Protein AF-A0A6A1WCM8-F1 (afdb_monomer)

Foldseek 3Di:
DDDDDDDDPPPPVVVVVVVCVVVVVVVVVPVVDDPVVLCVDPPRPVVVVVVVVVVVVVVVCVVVVVVVVCVVCVVVVVLCVDVVSVVVSVCVVVVVVVVVVVVVCVVVVVDPDDDPPPD

Structure (mmCIF, N/CA/C/O backbone):
data_AF-A0A6A1WCM8-F1
#
_entry.id   AF-A0A6A1WCM8-F1
#
loop_
_atom_site.group_PDB
_atom_site.id
_atom_site.type_symbol
_atom_site.label_atom_id
_atom_site.label_alt_id
_atom_site.label_comp_id
_atom_site.label_asym_id
_atom_site.label_entity_id
_atom_site.label_seq_id
_atom_site.pdbx_PDB_ins_code
_atom_site.Cartn_x
_atom_site.Cartn_y
_atom_site.Cartn_z
_atom_site.occupancy
_atom_site.B_iso_or_equiv
_atom_site.auth_seq_id
_atom_site.auth_comp_id
_atom_site.auth_asym_id
_atom_site.auth_atom_id
_atom_site.pdbx_PDB_model_num
ATOM 1 N N . MET A 1 1 ? 22.395 -60.224 6.223 1.00 38.72 1 MET A N 1
ATOM 2 C CA . MET A 1 1 ? 21.671 -59.636 5.082 1.00 38.72 1 MET A CA 1
ATOM 3 C C . MET A 1 1 ? 20.200 -59.737 5.442 1.00 38.72 1 MET A C 1
ATOM 5 O O . MET A 1 1 ? 19.613 -60.787 5.241 1.00 38.72 1 MET A O 1
ATOM 9 N N . GLU A 1 2 ? 19.747 -58.929 6.398 1.00 41.38 2 GLU A N 1
ATOM 10 C CA . GLU A 1 2 ? 19.285 -57.537 6.214 1.00 41.38 2 GLU A CA 1
ATOM 11 C C . GLU A 1 2 ? 18.019 -57.474 5.351 1.00 41.38 2 GLU A C 1
ATOM 13 O O . GLU A 1 2 ? 18.075 -57.751 4.159 1.00 41.38 2 GLU A O 1
ATOM 18 N N . ASP A 1 3 ? 16.919 -57.184 6.059 1.00 46.12 3 ASP A N 1
ATOM 19 C CA . ASP A 1 3 ? 15.704 -56.440 5.713 1.00 46.12 3 ASP A CA 1
ATOM 20 C C . ASP A 1 3 ? 15.125 -56.533 4.301 1.00 46.12 3 ASP A C 1
ATOM 22 O O . ASP A 1 3 ? 15.802 -56.279 3.325 1.00 46.12 3 ASP A O 1
ATOM 26 N N . PHE A 1 4 ? 13.808 -56.743 4.209 1.00 41.22 4 PHE A N 1
ATOM 27 C CA . PHE A 1 4 ? 12.908 -55.698 3.706 1.00 41.22 4 PHE A CA 1
ATOM 28 C C . PHE A 1 4 ? 11.471 -55.988 4.160 1.00 41.22 4 PHE A C 1
ATOM 30 O O . PHE A 1 4 ? 10.872 -57.023 3.872 1.00 41.22 4 PHE A O 1
ATOM 37 N N . LEU A 1 5 ? 10.948 -55.036 4.927 1.00 44.56 5 LEU A N 1
ATOM 38 C CA . LEU A 1 5 ? 9.621 -54.988 5.520 1.00 44.56 5 LEU A CA 1
ATOM 39 C C . LEU A 1 5 ? 8.522 -55.152 4.459 1.00 44.56 5 LEU A C 1
ATOM 41 O O . LEU A 1 5 ? 8.383 -54.323 3.559 1.00 44.56 5 LEU A O 1
ATOM 45 N N . GLN A 1 6 ? 7.688 -56.184 4.609 1.00 42.91 6 GLN A N 1
ATOM 46 C CA . GLN A 1 6 ? 6.422 -56.289 3.886 1.00 42.91 6 GLN A CA 1
ATOM 47 C C . GLN A 1 6 ? 5.469 -55.187 4.366 1.00 42.91 6 GLN A C 1
ATOM 49 O O . GLN A 1 6 ? 4.833 -55.286 5.417 1.00 42.91 6 GLN A O 1
ATOM 54 N N . VAL A 1 7 ? 5.375 -54.119 3.578 1.00 50.00 7 VAL A N 1
ATOM 55 C CA . VAL A 1 7 ? 4.365 -53.071 3.722 1.00 50.00 7 VAL A CA 1
ATOM 56 C C . VAL A 1 7 ? 3.011 -53.653 3.307 1.00 50.00 7 VAL A C 1
ATOM 58 O O . VAL A 1 7 ? 2.745 -53.860 2.125 1.00 50.00 7 VAL A O 1
ATOM 61 N N . TYR A 1 8 ? 2.148 -53.929 4.286 1.00 51.88 8 TYR A N 1
ATOM 62 C CA . TYR A 1 8 ? 0.737 -54.243 4.043 1.00 51.88 8 TYR A CA 1
ATOM 63 C C . TYR A 1 8 ? 0.026 -53.039 3.391 1.00 51.88 8 TYR A C 1
ATOM 65 O O . TYR A 1 8 ? 0.306 -51.894 3.765 1.00 51.88 8 TYR A O 1
ATOM 73 N N . PRO A 1 9 ? -0.914 -53.253 2.448 1.00 48.44 9 PRO A N 1
ATOM 74 C CA . PRO A 1 9 ? -1.580 -52.172 1.731 1.00 48.44 9 PRO A CA 1
ATOM 75 C C . PRO A 1 9 ? -2.567 -51.472 2.672 1.00 48.44 9 PRO A C 1
ATOM 77 O O . PRO A 1 9 ? -3.712 -51.881 2.859 1.00 48.44 9 PRO A O 1
ATOM 80 N N . ASN A 1 10 ? -2.094 -50.406 3.309 1.00 57.41 10 ASN A N 1
ATOM 81 C CA . ASN A 1 10 ? -2.827 -49.665 4.322 1.00 57.41 10 ASN A CA 1
ATOM 82 C C . ASN A 1 10 ? -3.800 -48.634 3.710 1.00 57.41 10 ASN A C 1
ATOM 84 O O . ASN A 1 10 ? -3.610 -47.424 3.839 1.00 57.41 10 ASN A O 1
ATOM 88 N N . GLY A 1 11 ? -4.829 -49.118 3.006 1.00 55.31 11 GLY A N 1
ATOM 89 C CA . GLY A 1 11 ? -5.904 -48.282 2.453 1.00 55.31 11 GLY A CA 1
ATOM 90 C C . GLY A 1 11 ? -7.042 -48.021 3.445 1.00 55.31 11 GLY A C 1
ATOM 91 O O . GLY A 1 11 ? -7.564 -46.913 3.507 1.00 55.31 11 GLY A O 1
ATOM 92 N N . TYR A 1 12 ? -7.388 -49.014 4.272 1.00 57.94 12 TYR A N 1
ATOM 93 C CA . TYR A 1 12 ? -8.504 -48.920 5.221 1.00 57.94 12 TYR A CA 1
ATOM 94 C C . TYR A 1 12 ? -8.138 -48.227 6.544 1.00 57.94 12 TYR A C 1
ATOM 96 O O . TYR A 1 12 ? -8.991 -47.539 7.105 1.00 57.94 12 TYR A O 1
ATOM 104 N N . SER A 1 13 ? -6.897 -48.335 7.054 1.00 64.56 13 SER A N 1
ATOM 105 C CA . SER A 1 13 ? -6.601 -47.771 8.383 1.00 64.56 13 SER A CA 1
ATOM 106 C C . SER A 1 13 ? -6.585 -46.249 8.393 1.00 64.56 13 SER A C 1
ATOM 108 O O . SER A 1 13 ? -6.981 -45.668 9.392 1.00 64.56 13 SER A O 1
ATOM 110 N N . ARG A 1 14 ? -6.260 -45.575 7.282 1.00 63.69 14 ARG A N 1
ATOM 111 C CA . ARG A 1 14 ? -6.330 -44.105 7.224 1.00 63.69 14 ARG A CA 1
ATOM 112 C C . ARG A 1 14 ? -7.756 -43.592 7.395 1.00 63.69 14 ARG A C 1
ATOM 114 O O . ARG A 1 14 ? -7.947 -42.659 8.160 1.00 63.69 14 ARG A O 1
ATOM 121 N N . PHE A 1 15 ? -8.741 -44.221 6.751 1.00 68.62 15 PHE A N 1
ATOM 122 C CA . PHE A 1 15 ? -10.151 -43.838 6.888 1.00 68.62 15 PHE A CA 1
ATOM 123 C C . PHE A 1 15 ? -10.726 -44.205 8.255 1.00 68.62 15 PHE A C 1
ATOM 125 O O . PHE A 1 15 ? -11.509 -43.439 8.803 1.00 68.62 15 PHE A O 1
ATOM 132 N N . VAL A 1 16 ? -10.305 -45.331 8.836 1.00 75.50 16 VAL A N 1
ATOM 133 C CA . VAL A 1 16 ? -10.713 -45.726 10.193 1.00 75.50 16 VAL A CA 1
ATOM 134 C C . VAL A 1 16 ? -10.086 -44.809 11.245 1.00 75.50 16 VAL A C 1
ATOM 136 O O . VAL A 1 16 ? -10.770 -44.402 12.177 1.00 75.50 16 VAL A O 1
ATOM 139 N N . ILE A 1 17 ? -8.819 -44.422 11.076 1.00 75.69 17 ILE A N 1
ATOM 140 C CA . ILE A 1 17 ? -8.135 -43.462 11.950 1.00 75.69 17 ILE A CA 1
ATOM 141 C C . ILE A 1 17 ? -8.762 -42.075 11.793 1.00 75.69 17 ILE A C 1
ATOM 143 O O . ILE A 1 17 ? -9.072 -41.453 12.801 1.00 75.69 17 ILE A O 1
ATOM 147 N N . LEU A 1 18 ? -9.020 -41.608 10.566 1.00 75.81 18 LEU A N 1
ATOM 148 C CA . LEU A 1 18 ? -9.736 -40.348 10.336 1.00 75.81 18 LEU A CA 1
ATOM 149 C C . LEU A 1 18 ? -11.128 -40.382 10.964 1.00 75.81 18 LEU A C 1
ATOM 151 O O . LEU A 1 18 ? -11.484 -39.456 11.677 1.00 75.81 18 LEU A O 1
ATOM 155 N N . GLY A 1 19 ? -11.879 -41.466 10.769 1.00 79.25 19 GLY A N 1
ATOM 156 C CA . GLY A 1 19 ? -13.197 -41.646 11.369 1.00 79.25 19 GLY A CA 1
ATOM 157 C C . GLY A 1 19 ? -13.147 -41.634 12.896 1.00 79.25 19 GLY A C 1
ATOM 158 O O . GLY A 1 19 ? -13.929 -40.926 13.520 1.00 79.25 19 GLY A O 1
ATOM 159 N N . ALA A 1 20 ? -12.197 -42.345 13.505 1.00 80.25 20 ALA A N 1
ATOM 160 C CA . ALA A 1 20 ? -12.024 -42.390 14.955 1.00 80.25 20 ALA A CA 1
ATOM 161 C C . ALA A 1 20 ? -11.564 -41.044 15.537 1.00 80.25 20 ALA A C 1
ATOM 163 O O . ALA A 1 20 ? -12.054 -40.636 16.587 1.00 80.25 20 ALA A O 1
ATOM 164 N N . VAL A 1 21 ? -10.670 -40.329 14.848 1.00 80.06 21 VAL A N 1
ATOM 165 C CA . VAL A 1 21 ? -10.214 -38.989 15.247 1.00 80.06 21 VAL A CA 1
ATOM 166 C C . VAL A 1 21 ? -11.351 -37.980 15.114 1.00 80.06 21 VAL A C 1
ATOM 168 O O . VAL A 1 21 ? -11.583 -37.212 16.040 1.00 80.06 21 VAL A O 1
ATOM 171 N N . SER A 1 22 ? -12.106 -38.006 14.015 1.00 77.25 22 SER A N 1
ATOM 172 C CA . SER A 1 22 ? -13.259 -37.126 13.812 1.00 77.25 22 SER A CA 1
ATOM 173 C C . SER A 1 22 ? -14.385 -37.415 14.801 1.00 77.25 22 SER A C 1
ATOM 175 O O . SER A 1 22 ? -14.972 -36.481 15.336 1.00 77.25 22 SER A O 1
ATOM 177 N N . PHE A 1 23 ? -14.664 -38.686 15.093 1.00 81.12 23 PHE A N 1
ATOM 178 C CA . PHE A 1 23 ? -15.690 -39.080 16.057 1.00 81.12 23 PHE A CA 1
ATOM 179 C C . PHE A 1 23 ? -15.261 -38.777 17.499 1.00 81.12 23 PHE A C 1
ATOM 181 O O . PHE A 1 23 ? -16.060 -38.275 18.281 1.00 81.12 23 PHE A O 1
ATOM 188 N N . GLY A 1 24 ? -13.986 -38.991 17.838 1.00 80.19 24 GLY A N 1
ATOM 189 C CA . GLY A 1 24 ? -13.409 -38.602 19.125 1.00 80.19 24 GLY A CA 1
ATOM 190 C C . GLY A 1 24 ? -13.383 -37.087 19.325 1.00 80.19 24 GLY A C 1
ATOM 191 O O . GLY A 1 24 ? -13.723 -36.617 20.404 1.00 80.19 24 GLY A O 1
ATOM 192 N N . LEU A 1 25 ? -13.066 -36.316 18.280 1.00 76.25 25 LEU A N 1
ATOM 193 C CA . LEU A 1 25 ? -13.144 -34.855 18.297 1.00 76.25 25 LEU A CA 1
ATOM 194 C C . LEU A 1 25 ? -14.596 -34.383 18.437 1.00 76.25 25 LEU A C 1
ATOM 196 O O . LEU A 1 25 ? -14.868 -33.498 19.238 1.00 76.25 25 LEU A O 1
ATOM 200 N N . ALA A 1 26 ? -15.537 -34.996 17.715 1.00 72.44 26 ALA A N 1
ATOM 201 C CA . ALA A 1 26 ? -16.957 -34.676 17.823 1.00 72.44 26 ALA A CA 1
ATOM 202 C C . ALA A 1 26 ? -17.500 -34.968 19.230 1.00 72.44 26 ALA A C 1
ATOM 204 O O . ALA A 1 26 ? -18.154 -34.114 19.818 1.00 72.44 26 ALA A O 1
ATOM 205 N N . LEU A 1 27 ? -17.174 -36.126 19.811 1.00 74.31 27 LEU A N 1
ATOM 206 C CA . LEU A 1 27 ? -17.558 -36.470 21.182 1.00 74.31 27 LEU A CA 1
ATOM 207 C C . LEU A 1 27 ? -16.863 -35.590 22.227 1.00 74.31 27 LEU A C 1
ATOM 209 O O . LEU A 1 27 ? -17.486 -35.225 23.217 1.00 74.31 27 LEU A O 1
ATOM 213 N N . PHE A 1 28 ? -15.604 -35.210 22.004 1.00 73.06 28 PHE A N 1
ATOM 214 C CA . PHE A 1 28 ? -14.885 -34.267 22.860 1.00 73.06 28 PHE A CA 1
ATOM 215 C C . PHE A 1 28 ? -15.521 -32.872 22.824 1.00 73.06 28 PHE A C 1
ATOM 217 O O . PHE A 1 28 ? -15.654 -32.236 23.863 1.00 73.06 28 PHE A O 1
ATOM 224 N N . LEU A 1 29 ? -15.963 -32.415 21.649 1.00 62.91 29 LEU A N 1
ATOM 225 C CA . LEU A 1 29 ? -16.667 -31.143 21.488 1.00 62.91 29 LEU A CA 1
ATOM 226 C C . LEU A 1 29 ? -18.080 -31.173 22.091 1.00 62.91 29 LEU A C 1
ATOM 228 O O . LEU A 1 29 ? -18.495 -30.179 22.677 1.00 62.91 29 LEU A O 1
ATOM 232 N N . ILE A 1 30 ? -18.793 -32.301 21.996 1.00 66.44 30 ILE A N 1
ATOM 233 C CA . ILE A 1 30 ? -20.124 -32.494 22.602 1.00 66.44 30 ILE A CA 1
ATOM 234 C C . ILE A 1 30 ? -20.027 -32.648 24.132 1.00 66.44 30 ILE A C 1
ATOM 236 O O . ILE A 1 30 ? -20.895 -32.169 24.849 1.00 66.44 30 ILE A O 1
ATOM 240 N N . GLY A 1 31 ? -18.961 -33.269 24.650 1.00 60.84 31 GLY A N 1
ATOM 241 C CA . GLY A 1 31 ? -18.725 -33.470 26.087 1.00 60.84 31 GLY A CA 1
ATOM 242 C C . GLY A 1 31 ? -18.236 -32.232 26.854 1.00 60.84 31 GLY A C 1
ATOM 243 O O . GLY A 1 31 ? -18.063 -32.304 28.069 1.00 60.84 31 GLY A O 1
ATOM 244 N N . LEU A 1 32 ? -18.022 -31.095 26.183 1.00 60.53 32 LEU A N 1
ATOM 245 C CA . LEU A 1 32 ? -17.717 -29.794 26.803 1.00 60.53 32 LEU A CA 1
ATOM 246 C C . LEU A 1 32 ? -18.989 -29.077 27.307 1.00 60.53 32 LEU A C 1
ATOM 248 O O . LEU A 1 32 ? -19.148 -27.874 27.100 1.00 60.53 32 LEU A O 1
ATOM 252 N N . ASP A 1 33 ? -19.874 -29.834 27.954 1.00 53.53 33 ASP A N 1
ATOM 253 C CA . ASP A 1 33 ? -21.295 -29.547 28.159 1.00 53.53 33 ASP A CA 1
ATOM 254 C C . ASP A 1 33 ? -21.674 -28.110 28.600 1.00 53.53 33 ASP A C 1
ATOM 256 O O . ASP A 1 33 ? -21.035 -27.468 29.443 1.00 53.53 33 ASP A O 1
ATOM 260 N N . ASP A 1 34 ? -22.771 -27.668 27.982 1.00 53.66 34 ASP A N 1
ATOM 261 C CA . ASP A 1 34 ? -23.799 -26.668 28.303 1.00 53.66 34 ASP A CA 1
ATOM 262 C C . ASP A 1 34 ? -23.466 -25.245 28.792 1.00 53.66 34 ASP A C 1
ATOM 264 O O . ASP A 1 34 ? -24.183 -24.309 28.429 1.00 53.66 34 ASP A O 1
ATOM 268 N N . GLN A 1 35 ? -22.386 -24.981 29.532 1.00 48.47 35 GLN A N 1
ATOM 269 C CA . GLN A 1 35 ? -22.133 -23.612 30.033 1.00 48.47 35 GLN A CA 1
ATOM 270 C C . GLN A 1 35 ? -21.395 -22.705 29.039 1.00 48.47 35 GLN A C 1
ATOM 272 O O . GLN A 1 35 ? -21.540 -21.483 29.084 1.00 48.47 35 GLN A O 1
ATOM 277 N N . LYS A 1 36 ? -20.622 -23.282 28.113 1.00 48.22 36 LYS A N 1
ATOM 278 C CA . LYS A 1 36 ? -19.917 -22.527 27.058 1.00 48.22 36 LYS A CA 1
ATOM 279 C C . LYS A 1 36 ? -20.729 -22.398 25.768 1.00 48.22 36 LYS A C 1
ATOM 281 O O . LYS A 1 36 ? -20.498 -21.468 25.002 1.00 48.22 36 LYS A O 1
ATOM 286 N N . ALA A 1 37 ? -21.703 -23.282 25.550 1.00 47.69 37 ALA A N 1
ATOM 287 C CA . ALA A 1 37 ? -22.594 -23.227 24.393 1.00 47.69 37 ALA A CA 1
ATOM 288 C C . ALA A 1 37 ? -23.625 -22.085 24.503 1.00 47.69 37 ALA A C 1
ATOM 290 O O . ALA A 1 37 ? -23.932 -21.446 23.501 1.00 47.69 37 ALA A O 1
ATOM 291 N N . LEU A 1 38 ? -24.062 -21.730 25.720 1.00 51.62 38 LEU A N 1
ATOM 292 C CA . LEU A 1 38 ? -24.880 -20.532 25.992 1.00 51.62 38 LEU A CA 1
ATOM 293 C C . LEU A 1 38 ? -24.129 -19.202 25.781 1.00 51.62 38 LEU A C 1
ATOM 295 O O . LEU A 1 38 ? -24.749 -18.155 25.625 1.00 51.62 38 LEU A O 1
ATOM 299 N N . ALA A 1 39 ? -22.796 -19.246 25.736 1.00 52.84 39 ALA A N 1
ATOM 300 C CA . ALA A 1 39 ? -21.928 -18.105 25.449 1.00 52.84 39 ALA A CA 1
ATOM 301 C C . ALA A 1 39 ? -21.699 -17.884 23.937 1.00 52.84 39 ALA A C 1
ATOM 303 O O . ALA A 1 39 ? -21.235 -16.823 23.537 1.00 52.84 39 ALA A O 1
ATOM 304 N N . LEU A 1 40 ? -22.023 -18.867 23.092 1.00 56.59 40 LEU A N 1
ATOM 305 C CA . LEU A 1 40 ? -21.831 -18.827 21.634 1.00 56.59 40 LEU A CA 1
ATOM 306 C C . LEU A 1 40 ? -23.129 -19.116 20.856 1.00 56.59 40 LEU A C 1
ATOM 308 O O . LEU A 1 40 ? -23.088 -19.347 19.649 1.00 56.59 40 LEU A O 1
ATOM 312 N N . GLY A 1 41 ? -24.279 -19.130 21.536 1.00 60.06 41 GLY A N 1
ATOM 313 C CA . GLY A 1 41 ? -25.587 -19.222 20.895 1.00 60.06 41 GLY A CA 1
ATOM 314 C C . GLY A 1 41 ? -25.932 -17.931 20.137 1.00 60.06 41 GLY A C 1
ATOM 315 O O . GLY A 1 41 ? -25.441 -16.866 20.513 1.00 60.06 41 GLY A O 1
ATOM 316 N N . PRO A 1 42 ? -26.792 -17.992 19.104 1.00 60.09 42 PRO A N 1
ATOM 317 C CA . PRO A 1 42 ? -27.177 -16.822 18.304 1.00 60.09 42 PRO A CA 1
ATOM 318 C C . PRO A 1 42 ? -27.775 -15.668 19.132 1.00 60.09 42 PRO A C 1
ATOM 320 O O . PRO A 1 42 ? -27.680 -14.524 18.713 1.00 60.09 42 PRO A O 1
ATOM 323 N N . GLU A 1 43 ? -28.308 -15.967 20.321 1.00 56.62 43 GLU A N 1
ATOM 324 C CA . GLU A 1 43 ? -28.926 -15.019 21.265 1.00 56.62 43 GLU A CA 1
ATOM 325 C C . GLU A 1 43 ? -28.127 -14.892 22.587 1.00 56.62 43 GLU A C 1
ATOM 327 O O . GLU A 1 43 ? -28.638 -14.406 23.596 1.00 56.62 43 GLU A O 1
ATOM 332 N N . GLY A 1 44 ? -26.895 -15.415 22.645 1.00 64.69 44 GLY A N 1
ATOM 333 C CA . GLY A 1 44 ?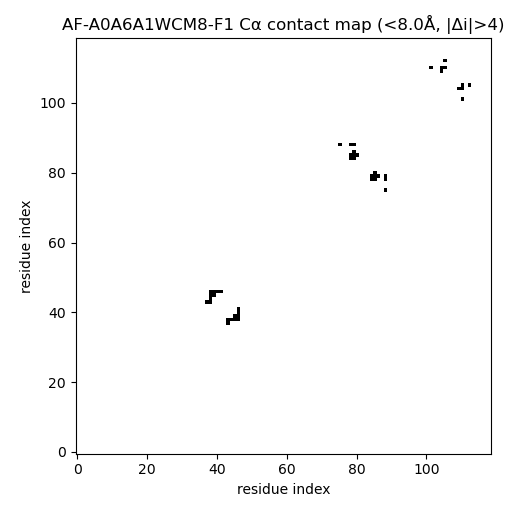 -26.074 -15.381 23.857 1.00 64.69 44 GLY A CA 1
ATOM 334 C C . GLY A 1 44 ? -25.522 -13.971 24.127 1.00 64.69 44 GLY A C 1
ATOM 335 O O . GLY A 1 44 ? -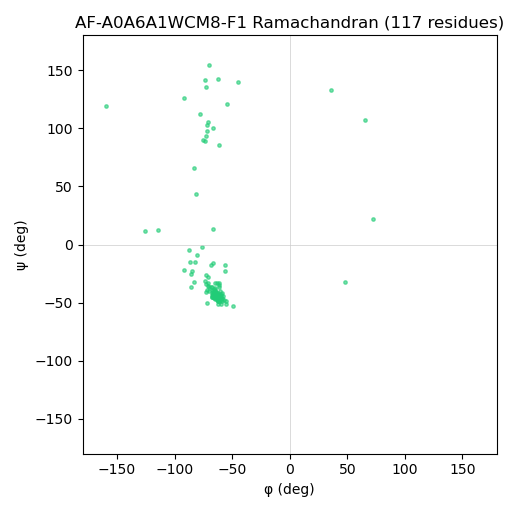25.080 -13.319 23.182 1.00 64.69 44 GLY A O 1
ATOM 336 N N . PRO A 1 45 ? -25.452 -13.503 25.389 1.00 63.00 45 PRO A N 1
ATOM 337 C CA . PRO A 1 45 ? -25.040 -12.134 25.743 1.00 63.00 45 PRO A CA 1
ATOM 338 C C . PRO A 1 45 ? -23.648 -11.723 25.220 1.00 63.00 45 PRO A C 1
ATOM 340 O O . PRO A 1 45 ? -23.356 -10.539 25.104 1.00 63.00 45 PRO A O 1
ATOM 343 N N . LEU A 1 46 ? -22.799 -12.682 24.834 1.00 66.44 46 LEU A N 1
ATOM 344 C CA . LEU A 1 46 ? -21.484 -12.417 24.243 1.00 66.44 46 LEU A CA 1
ATOM 345 C C . LEU A 1 46 ? -21.512 -12.122 22.732 1.00 66.44 46 LEU A C 1
ATOM 347 O O . LEU A 1 46 ? -20.506 -11.647 22.211 1.00 66.44 46 LEU A O 1
ATOM 351 N N . MET A 1 47 ? -22.604 -12.402 22.006 1.00 73.75 47 MET A N 1
ATOM 352 C CA . MET A 1 47 ? -22.697 -12.102 20.566 1.00 73.75 47 MET A CA 1
ATOM 353 C C . MET A 1 47 ? -22.857 -10.603 20.307 1.00 73.75 47 MET A C 1
ATOM 355 O O . MET A 1 47 ? -22.204 -10.059 19.415 1.00 73.75 47 MET A O 1
ATOM 359 N N . GL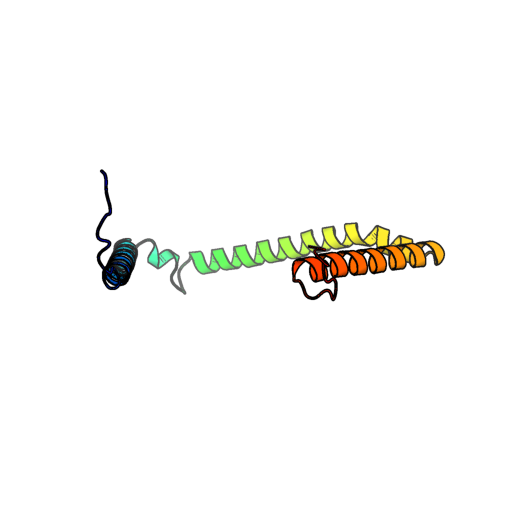U A 1 48 ? -23.666 -9.922 21.119 1.00 79.00 48 GLU A N 1
ATOM 360 C CA . GLU A 1 48 ? -23.816 -8.466 21.054 1.00 79.00 48 GLU A CA 1
ATOM 361 C C . GLU A 1 48 ? -22.508 -7.762 21.432 1.00 79.00 48 GLU A C 1
ATOM 363 O O . GLU A 1 48 ? -22.033 -6.913 20.677 1.00 79.00 48 GLU A O 1
ATOM 368 N N . GLU A 1 49 ? -21.862 -8.182 22.525 1.00 79.44 49 GLU A N 1
ATOM 369 C CA . GLU A 1 49 ? -20.562 -7.649 22.955 1.00 79.44 49 GLU A CA 1
ATOM 370 C C . GLU A 1 49 ? -19.451 -7.930 21.930 1.00 79.44 49 GLU A C 1
ATOM 372 O O . GLU A 1 49 ? -18.641 -7.050 21.623 1.00 79.44 49 GLU A O 1
ATOM 377 N N . PHE A 1 50 ? -19.413 -9.133 21.344 1.00 82.50 50 PHE A N 1
ATOM 378 C CA . PHE A 1 50 ? -18.484 -9.465 20.264 1.00 82.50 50 PHE A CA 1
ATOM 379 C C . PHE A 1 50 ? -18.701 -8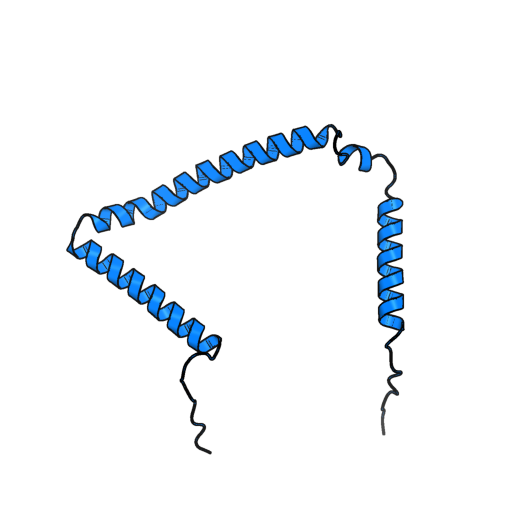.556 19.060 1.00 82.50 50 PHE A C 1
ATOM 381 O O . PHE A 1 50 ? -17.740 -7.990 18.539 1.00 82.50 50 PHE A O 1
ATOM 388 N N . TRP A 1 51 ? -19.947 -8.397 18.616 1.00 83.38 51 TRP A N 1
ATOM 389 C CA . TRP A 1 51 ? -20.252 -7.596 17.439 1.00 83.38 51 TRP A CA 1
ATOM 390 C C . TRP A 1 51 ? -20.005 -6.103 17.675 1.00 83.38 51 TRP A C 1
ATOM 392 O O . TRP A 1 51 ? -19.483 -5.414 16.793 1.00 83.38 51 TRP A O 1
ATOM 402 N N . GLU A 1 52 ? -20.287 -5.602 18.878 1.00 87.25 52 GLU A N 1
ATOM 403 C CA . GLU A 1 52 ? -19.932 -4.246 19.294 1.00 87.25 52 GLU A CA 1
ATOM 404 C C . GLU A 1 52 ? -18.413 -4.034 19.243 1.00 87.25 52 GLU A C 1
ATOM 406 O O . GLU A 1 52 ? -17.926 -3.036 18.695 1.00 87.25 52 GLU A O 1
ATOM 411 N N . ASN A 1 53 ? -17.654 -5.012 19.730 1.00 86.88 53 ASN A N 1
ATOM 412 C CA . ASN A 1 53 ? -16.201 -4.984 19.729 1.00 86.88 53 ASN A CA 1
ATOM 413 C C . ASN A 1 53 ? -15.620 -5.069 18.307 1.00 86.88 53 ASN A C 1
ATOM 415 O O . ASN A 1 53 ? -14.741 -4.284 17.945 1.00 86.88 53 ASN A O 1
ATOM 419 N N . VAL A 1 54 ? -16.158 -5.955 17.464 1.00 90.69 54 VAL A N 1
ATOM 420 C CA . VAL A 1 54 ? 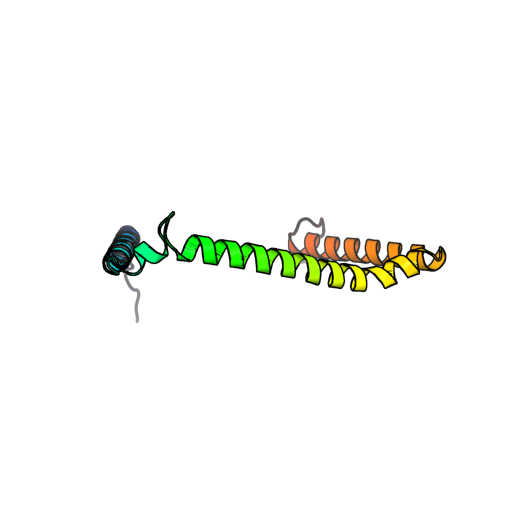-15.803 -6.069 16.041 1.00 90.69 54 VAL A CA 1
ATOM 421 C C . VAL A 1 54 ? -16.075 -4.75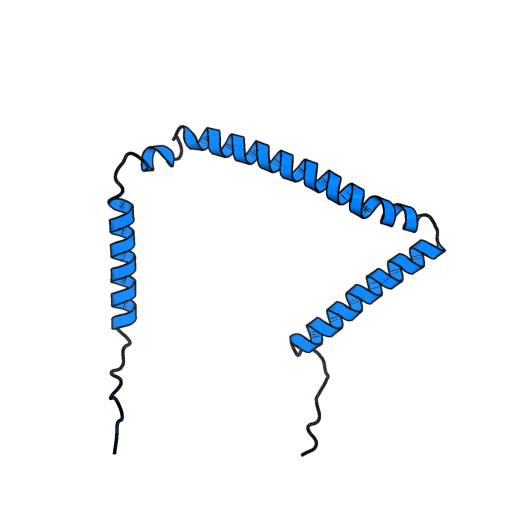9 15.319 1.00 90.69 54 VAL A C 1
ATOM 423 O O . VAL A 1 54 ? -15.185 -4.256 14.636 1.00 90.69 54 VAL A O 1
ATOM 426 N N . ARG A 1 55 ? -17.255 -4.155 15.500 1.00 92.94 55 ARG A N 1
ATOM 427 C CA . ARG A 1 55 ? -17.587 -2.848 14.914 1.00 92.94 55 ARG A CA 1
ATOM 428 C C . ARG A 1 55 ? -16.585 -1.785 15.354 1.00 92.94 55 ARG A C 1
ATOM 430 O O . ARG A 1 55 ? -16.082 -1.032 14.520 1.00 92.94 55 ARG A O 1
ATOM 437 N N . ARG A 1 56 ? -16.283 -1.720 16.650 1.00 91.31 56 ARG A N 1
ATOM 438 C CA . ARG A 1 56 ? -15.357 -0.735 17.215 1.00 91.31 56 ARG A CA 1
ATOM 439 C C . ARG A 1 56 ? -13.943 -0.900 16.655 1.00 91.31 56 ARG A C 1
ATOM 441 O O . ARG A 1 56 ? -13.357 0.076 16.188 1.00 91.31 56 ARG A O 1
ATOM 448 N N . TYR A 1 57 ? -13.413 -2.119 16.635 1.00 92.69 57 TYR A N 1
ATOM 449 C CA . TYR A 1 57 ? -12.080 -2.386 16.097 1.00 92.69 57 TYR A CA 1
ATOM 450 C C . TYR A 1 57 ? -12.008 -2.273 14.578 1.00 92.69 57 TYR A C 1
ATOM 452 O O . TYR A 1 57 ? -10.997 -1.793 14.075 1.00 92.69 57 TYR A O 1
ATOM 460 N N . ALA A 1 58 ? -13.065 -2.621 13.847 1.00 93.12 58 ALA A N 1
ATOM 461 C CA . ALA A 1 58 ? -13.135 -2.394 12.407 1.00 93.12 58 ALA A CA 1
ATOM 462 C C . ALA A 1 58 ? -13.057 -0.894 12.084 1.00 93.12 58 ALA A C 1
ATOM 464 O O . ALA A 1 58 ? -12.291 -0.488 11.211 1.00 93.12 58 ALA A O 1
ATOM 465 N N . LEU A 1 59 ? -13.782 -0.052 12.830 1.00 95.06 59 LEU A N 1
ATOM 466 C CA . LEU A 1 59 ? -13.719 1.404 12.677 1.00 95.06 59 LEU A CA 1
ATOM 467 C C . LEU A 1 59 ? -12.344 1.973 13.066 1.00 95.06 59 LEU A C 1
ATOM 469 O O . LEU A 1 59 ? -11.833 2.862 12.379 1.00 95.06 59 LEU A O 1
ATOM 473 N N . TYR A 1 60 ? -11.701 1.450 14.114 1.00 95.38 60 TYR A N 1
ATOM 474 C CA . TYR A 1 60 ? -10.322 1.833 14.442 1.00 95.38 60 TYR A CA 1
ATOM 475 C C . TYR A 1 60 ? -9.332 1.405 13.362 1.00 95.38 60 TYR A C 1
ATOM 477 O O . TYR A 1 60 ? -8.515 2.215 12.933 1.00 95.38 60 TYR A O 1
ATOM 485 N N . ALA A 1 61 ? -9.425 0.168 12.877 1.00 95.88 61 ALA A N 1
ATOM 486 C CA . ALA A 1 61 ? -8.577 -0.326 11.804 1.00 95.88 61 ALA A CA 1
ATOM 487 C C . ALA A 1 61 ? -8.735 0.543 10.554 1.00 95.88 61 ALA A C 1
ATOM 489 O O . ALA A 1 61 ? -7.734 0.951 9.974 1.00 95.88 61 ALA A O 1
ATOM 490 N N . LEU A 1 62 ? -9.967 0.906 10.185 1.00 96.06 62 LEU A N 1
ATOM 491 C CA . LEU A 1 62 ? -10.244 1.782 9.049 1.00 96.06 62 LEU A CA 1
ATOM 492 C C . LEU A 1 62 ? -9.628 3.168 9.246 1.00 96.06 62 LEU A C 1
ATOM 494 O O . LEU A 1 62 ? -8.903 3.638 8.376 1.00 96.06 62 LEU A O 1
ATOM 498 N N . THR A 1 63 ? -9.871 3.824 10.378 1.00 96.50 63 THR A N 1
ATOM 499 C CA . THR A 1 63 ? -9.382 5.194 10.614 1.00 96.50 63 THR A CA 1
ATOM 500 C C . THR A 1 63 ? -7.858 5.262 10.718 1.00 96.50 63 THR A C 1
ATOM 502 O O . THR A 1 63 ? -7.238 6.100 10.060 1.00 96.50 63 THR A O 1
ATOM 505 N N . VAL A 1 64 ? -7.239 4.349 11.471 1.00 97.31 64 VAL A N 1
ATOM 506 C CA . VAL A 1 64 ? -5.779 4.270 11.620 1.00 97.31 64 VAL A CA 1
ATOM 507 C C . VAL A 1 64 ? -5.114 3.899 10.297 1.00 97.31 64 VAL A C 1
ATOM 509 O O . VAL A 1 64 ? -4.158 4.561 9.899 1.00 97.31 64 VAL A O 1
ATOM 512 N N . SER A 1 65 ? -5.627 2.891 9.581 1.00 96.69 65 SER A N 1
ATOM 513 C CA . SER A 1 65 ? -5.076 2.520 8.270 1.00 96.69 65 SER A CA 1
ATOM 514 C C . SER A 1 65 ? -5.256 3.634 7.246 1.00 96.69 65 SER A C 1
ATOM 516 O O . SER A 1 65 ? -4.319 3.909 6.509 1.00 96.69 65 SER A O 1
ATOM 518 N N . THR A 1 66 ? -6.389 4.339 7.240 1.00 97.44 66 THR A N 1
ATOM 519 C CA . THR A 1 66 ? -6.607 5.488 6.347 1.00 97.44 66 THR A CA 1
ATOM 520 C C . THR A 1 66 ? -5.598 6.595 6.627 1.00 97.44 66 THR A C 1
ATOM 522 O O . THR A 1 66 ? -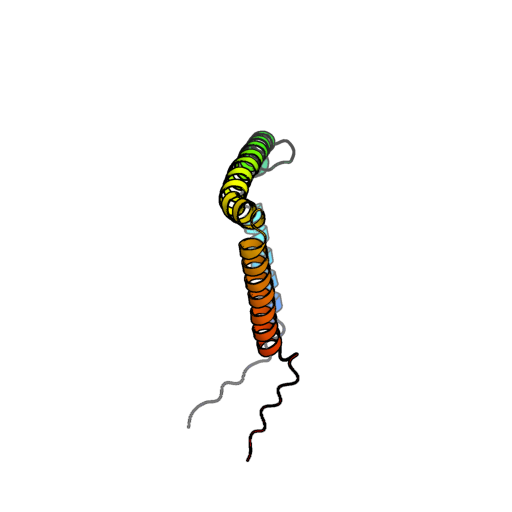4.998 7.114 5.690 1.00 97.44 66 THR A O 1
ATOM 525 N N . GLY A 1 67 ? -5.361 6.929 7.901 1.00 97.25 67 GLY A N 1
ATOM 526 C CA . GLY A 1 67 ? -4.335 7.898 8.286 1.00 97.25 67 GLY A CA 1
ATOM 527 C C . GLY A 1 67 ? -2.933 7.455 7.860 1.00 97.25 67 GLY A C 1
ATOM 528 O O . GLY A 1 67 ? -2.204 8.231 7.249 1.00 97.25 67 GLY A O 1
ATOM 529 N N . ALA A 1 68 ? -2.583 6.191 8.104 1.00 97.06 68 ALA A N 1
ATOM 530 C CA . ALA A 1 68 ? -1.294 5.629 7.706 1.00 97.06 68 ALA A CA 1
ATOM 531 C C . ALA A 1 68 ? -1.099 5.654 6.181 1.00 97.06 68 ALA A C 1
ATOM 533 O O . ALA A 1 68 ? -0.078 6.144 5.702 1.00 97.06 68 ALA A O 1
ATOM 534 N N . ILE A 1 69 ? -2.095 5.188 5.421 1.00 97.81 69 ILE A N 1
ATOM 535 C CA . ILE A 1 69 ? -2.126 5.245 3.954 1.00 97.81 69 ILE A CA 1
ATOM 536 C C . ILE A 1 69 ? -1.947 6.697 3.507 1.00 97.81 69 ILE A C 1
ATOM 538 O O . ILE A 1 69 ? -1.044 6.986 2.726 1.00 97.81 69 ILE A O 1
ATOM 542 N N . TYR A 1 70 ? -2.737 7.628 4.043 1.00 97.62 70 TYR A N 1
ATOM 543 C CA . TYR A 1 70 ? -2.646 9.041 3.686 1.00 97.62 70 TYR A CA 1
ATOM 544 C C . TYR A 1 70 ? -1.234 9.598 3.898 1.00 97.62 70 TYR A C 1
ATOM 546 O O . TYR A 1 70 ? -0.673 10.191 2.980 1.00 97.62 70 TYR A O 1
ATOM 554 N N . THR A 1 71 ? -0.620 9.358 5.059 1.00 97.00 71 THR A N 1
ATOM 555 C CA . THR A 1 71 ? 0.737 9.836 5.358 1.00 97.00 71 THR A CA 1
ATOM 556 C C . THR A 1 71 ? 1.802 9.199 4.463 1.00 97.00 71 THR A C 1
ATOM 558 O O . THR A 1 71 ? 2.732 9.891 4.055 1.00 97.00 71 THR A O 1
ATOM 561 N N . ILE A 1 72 ? 1.668 7.914 4.120 1.00 96.94 72 ILE A N 1
ATOM 562 C CA . ILE A 1 72 ? 2.596 7.220 3.211 1.00 96.94 72 ILE A CA 1
ATOM 563 C C . ILE A 1 72 ? 2.501 7.792 1.790 1.00 96.94 72 ILE A C 1
ATOM 565 O O . ILE A 1 72 ? 3.525 8.000 1.137 1.00 96.94 72 ILE A O 1
ATOM 569 N N . PHE A 1 73 ? 1.286 8.061 1.304 1.00 96.00 73 PHE A N 1
ATOM 570 C CA . PHE A 1 73 ? 1.067 8.522 -0.069 1.00 96.00 73 PHE A CA 1
ATOM 571 C C . PHE A 1 73 ? 1.210 10.038 -0.252 1.00 96.00 73 PHE A C 1
ATOM 573 O O . PHE A 1 73 ? 1.501 10.478 -1.364 1.00 96.00 73 PHE A O 1
ATOM 580 N N . LEU A 1 74 ? 1.059 10.843 0.803 1.00 96.62 74 LEU A N 1
ATOM 581 C CA . LEU A 1 74 ? 1.208 12.300 0.749 1.00 96.62 74 LEU A CA 1
ATOM 582 C C . LEU A 1 74 ? 2.503 12.772 0.051 1.00 96.62 74 LEU A C 1
ATOM 584 O O . LEU A 1 74 ? 2.384 13.533 -0.912 1.00 96.62 74 LEU A O 1
ATOM 588 N N . PRO A 1 75 ? 3.716 12.314 0.433 1.00 93.75 75 PRO A N 1
ATOM 589 C CA . PRO A 1 75 ? 4.944 12.751 -0.235 1.00 93.75 75 PRO A CA 1
ATOM 590 C C . PRO A 1 75 ? 4.983 12.335 -1.711 1.00 93.75 75 PRO A C 1
ATOM 592 O O . PRO A 1 75 ? 5.488 13.073 -2.551 1.00 93.75 75 PRO A O 1
ATOM 595 N N . ILE A 1 76 ? 4.408 11.179 -2.060 1.00 94.00 76 ILE A N 1
ATOM 596 C CA . ILE A 1 76 ? 4.334 10.709 -3.450 1.00 94.00 76 ILE A CA 1
ATOM 597 C C . ILE A 1 76 ? 3.453 11.658 -4.271 1.00 94.00 76 ILE A C 1
ATOM 599 O O . ILE A 1 76 ? 3.847 12.077 -5.360 1.00 94.00 76 ILE A O 1
ATOM 603 N N . PHE A 1 77 ? 2.295 12.060 -3.742 1.00 95.31 77 PHE A N 1
ATOM 604 C CA . PHE A 1 77 ? 1.425 13.033 -4.405 1.00 95.31 77 PHE A CA 1
ATOM 605 C C . PHE A 1 77 ? 2.059 14.420 -4.528 1.00 95.31 77 PHE A C 1
ATOM 607 O O . PHE A 1 77 ? 1.815 15.115 -5.513 1.00 95.31 77 PHE A O 1
ATOM 614 N N . GLU A 1 78 ? 2.887 14.830 -3.570 1.00 95.44 78 GLU A N 1
ATOM 615 C CA . GLU A 1 78 ? 3.651 16.074 -3.675 1.00 95.44 78 GLU A CA 1
ATOM 616 C C . GLU A 1 78 ? 4.699 16.014 -4.789 1.00 95.44 78 GLU A C 1
ATOM 618 O O . GLU A 1 78 ? 4.791 16.953 -5.582 1.00 95.44 78 GLU A O 1
ATOM 623 N N . LEU A 1 79 ? 5.421 14.897 -4.917 1.00 94.62 79 LEU A N 1
ATOM 624 C CA . LEU A 1 79 ? 6.381 14.685 -6.006 1.00 94.62 79 LEU A CA 1
ATOM 625 C C . LEU A 1 79 ? 5.708 14.708 -7.384 1.00 94.62 79 LEU A C 1
ATOM 627 O O . LEU A 1 79 ? 6.284 15.230 -8.336 1.00 94.62 79 LEU A O 1
ATOM 631 N N . LEU A 1 80 ? 4.474 14.211 -7.491 1.00 95.56 80 LEU A N 1
ATOM 632 C CA . LEU A 1 80 ? 3.706 14.234 -8.739 1.00 95.56 80 LEU A CA 1
ATOM 633 C C . LEU A 1 80 ? 3.312 15.654 -9.197 1.00 95.56 80 LEU A C 1
ATOM 635 O O . LEU A 1 80 ? 2.959 15.831 -10.362 1.00 95.56 80 LEU A O 1
ATOM 639 N N . LYS A 1 81 ? 3.388 16.680 -8.333 1.00 96.06 81 LYS A N 1
ATOM 640 C CA . LYS A 1 81 ? 3.098 18.076 -8.722 1.00 96.06 81 LYS A CA 1
ATOM 641 C C . LYS A 1 81 ? 4.194 18.694 -9.592 1.00 96.06 81 LYS A C 1
ATOM 643 O O . LYS A 1 81 ? 3.911 19.615 -10.355 1.00 96.06 81 LYS A O 1
ATOM 648 N N . ASN A 1 82 ? 5.438 18.225 -9.476 1.00 97.06 82 ASN A N 1
ATOM 649 C CA . ASN A 1 82 ? 6.531 18.664 -10.341 1.00 97.06 82 ASN A CA 1
ATOM 650 C C . ASN A 1 82 ? 6.628 17.717 -11.551 1.00 97.06 82 ASN A C 1
ATOM 652 O O . ASN A 1 82 ? 6.786 16.516 -11.348 1.00 97.06 82 ASN A O 1
ATOM 656 N N . PRO A 1 83 ? 6.593 18.214 -12.801 1.00 94.50 83 PRO A N 1
ATOM 657 C CA . PRO A 1 83 ? 6.533 17.359 -13.990 1.00 94.50 83 PRO A CA 1
ATOM 658 C C . PRO A 1 83 ? 7.747 16.430 -14.149 1.00 94.50 83 PRO A C 1
ATOM 660 O O . PRO A 1 83 ? 7.600 15.303 -14.618 1.00 94.50 83 PRO A O 1
ATOM 663 N N . ILE A 1 84 ? 8.940 16.868 -13.733 1.00 97.06 84 ILE A N 1
ATOM 664 C CA . ILE A 1 84 ? 10.162 16.056 -13.817 1.00 97.06 84 ILE A CA 1
ATOM 665 C C . ILE A 1 84 ? 10.104 14.939 -12.774 1.00 97.06 84 ILE A C 1
ATOM 667 O O . ILE A 1 84 ? 10.287 13.767 -13.100 1.00 97.06 84 ILE A O 1
ATOM 671 N N . SER A 1 85 ? 9.803 15.290 -11.523 1.00 97.00 85 SER A N 1
ATOM 672 C CA . SER A 1 85 ? 9.649 14.315 -10.439 1.00 97.00 85 SER A CA 1
ATOM 673 C C . SER A 1 85 ? 8.512 13.332 -10.719 1.00 97.00 85 SER A C 1
ATOM 675 O O . SER A 1 85 ? 8.662 12.146 -10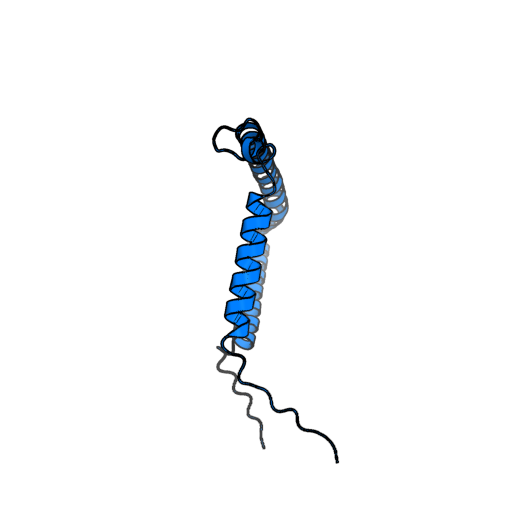.439 1.00 97.00 85 SER A O 1
ATOM 677 N N . ALA A 1 86 ? 7.420 13.782 -11.338 1.00 96.25 86 ALA A N 1
ATOM 678 C CA . ALA A 1 86 ? 6.311 12.926 -11.728 1.00 96.25 86 ALA A CA 1
ATOM 679 C C . ALA A 1 86 ? 6.735 11.858 -12.742 1.00 96.25 86 ALA A C 1
ATOM 681 O O . ALA A 1 86 ? 6.438 10.678 -12.552 1.00 96.25 86 ALA A O 1
ATOM 682 N N . LEU A 1 87 ? 7.484 12.251 -13.778 1.00 97.56 87 LEU A N 1
ATOM 683 C CA . LEU A 1 87 ? 8.031 11.313 -14.758 1.00 97.56 87 LEU A CA 1
ATOM 684 C C . LEU A 1 87 ? 8.953 10.282 -14.093 1.00 97.56 87 LEU A C 1
ATOM 686 O O . LEU A 1 87 ? 8.861 9.094 -14.399 1.00 97.56 87 LEU A O 1
ATOM 690 N N . LEU A 1 88 ? 9.809 10.717 -13.163 1.00 97.19 88 LEU A N 1
ATOM 691 C CA . LEU A 1 88 ? 10.695 9.819 -12.417 1.00 97.19 88 LEU A CA 1
ATOM 692 C C . LEU A 1 88 ? 9.904 8.819 -11.568 1.00 97.19 88 LEU A C 1
ATOM 694 O O . LEU A 1 88 ? 10.161 7.622 -11.656 1.00 97.19 88 LEU A O 1
ATOM 698 N N . VAL A 1 89 ? 8.917 9.286 -10.796 1.00 96.25 89 VAL A N 1
ATOM 699 C CA . VAL A 1 89 ? 8.058 8.425 -9.965 1.00 96.25 89 VAL A CA 1
ATOM 700 C C . VAL A 1 89 ? 7.333 7.392 -10.827 1.00 96.25 89 VAL A C 1
ATOM 702 O O . VAL A 1 89 ? 7.363 6.204 -10.509 1.00 96.25 89 VAL A O 1
ATOM 705 N N . LEU A 1 90 ? 6.735 7.813 -11.944 1.00 96.25 90 LEU A N 1
ATOM 706 C CA . LEU A 1 90 ? 6.043 6.905 -12.861 1.00 96.25 90 LEU A CA 1
ATOM 707 C C . LEU A 1 90 ? 6.995 5.892 -13.500 1.00 96.25 90 LEU A C 1
ATOM 709 O O . LEU A 1 90 ? 6.660 4.714 -13.583 1.00 96.25 90 LEU A O 1
ATOM 713 N N . THR A 1 91 ? 8.188 6.327 -13.905 1.00 97.62 91 THR A N 1
ATOM 714 C CA . THR A 1 91 ? 9.202 5.446 -14.502 1.00 97.62 91 THR A CA 1
ATOM 715 C C . THR A 1 91 ? 9.687 4.407 -13.496 1.00 97.62 91 THR A C 1
ATOM 717 O O . THR A 1 91 ? 9.781 3.229 -13.831 1.00 97.62 91 THR A O 1
ATOM 720 N N . ILE A 1 92 ? 9.948 4.815 -12.251 1.00 96.88 92 ILE A N 1
ATOM 721 C CA . ILE A 1 92 ? 10.366 3.909 -11.176 1.00 96.88 92 ILE A CA 1
ATOM 722 C C . ILE A 1 92 ? 9.252 2.907 -10.859 1.00 96.88 92 ILE A C 1
ATOM 724 O O . ILE A 1 92 ? 9.529 1.714 -10.763 1.00 96.88 92 ILE A O 1
ATOM 728 N N . LEU A 1 93 ? 7.998 3.357 -10.741 1.00 96.56 93 LEU A N 1
ATOM 729 C CA . LEU A 1 93 ? 6.861 2.469 -10.478 1.00 96.56 93 LEU A CA 1
ATOM 730 C C . LEU A 1 93 ? 6.639 1.471 -11.617 1.00 96.56 93 LEU A C 1
ATOM 732 O O . LEU A 1 93 ? 6.524 0.271 -11.366 1.00 96.56 93 LEU A O 1
ATOM 736 N N . ALA A 1 94 ? 6.624 1.942 -12.864 1.00 97.75 94 ALA A N 1
ATOM 737 C CA . ALA A 1 94 ? 6.480 1.083 -14.034 1.00 97.75 94 ALA A CA 1
ATOM 738 C C . ALA A 1 94 ? 7.642 0.085 -14.143 1.00 97.75 94 ALA A C 1
ATOM 740 O O . ALA A 1 94 ? 7.414 -1.103 -14.364 1.00 97.75 94 ALA A O 1
ATOM 741 N N . GLY A 1 95 ? 8.877 0.544 -13.922 1.00 98.31 95 GLY A N 1
ATOM 742 C CA . GLY A 1 95 ? 10.071 -0.298 -13.913 1.00 98.31 95 GLY A CA 1
ATOM 743 C C . GLY A 1 95 ? 10.032 -1.360 -12.815 1.00 98.31 95 GLY A C 1
ATOM 744 O O . GLY A 1 95 ? 10.319 -2.523 -13.084 1.00 98.31 95 GLY A O 1
ATOM 745 N N . ALA A 1 96 ? 9.612 -1.000 -11.600 1.00 98.19 96 ALA A N 1
ATOM 746 C CA . ALA A 1 96 ? 9.468 -1.943 -10.494 1.00 98.19 96 ALA A CA 1
ATOM 747 C C . ALA A 1 96 ? 8.427 -3.029 -10.806 1.00 98.19 96 ALA A C 1
ATOM 749 O O . ALA A 1 96 ? 8.717 -4.215 -10.652 1.00 98.19 96 ALA A O 1
ATOM 750 N N . ILE A 1 97 ? 7.247 -2.640 -11.305 1.00 98.12 97 ILE A N 1
ATOM 751 C CA . ILE A 1 97 ? 6.196 -3.584 -11.722 1.00 98.12 97 ILE A CA 1
ATOM 752 C C . ILE A 1 97 ? 6.712 -4.499 -12.833 1.00 98.12 97 ILE A C 1
ATOM 754 O O . ILE A 1 97 ? 6.507 -5.714 -12.777 1.00 98.12 97 ILE A O 1
ATOM 758 N N . PHE A 1 98 ? 7.405 -3.934 -13.822 1.00 97.69 98 PHE A N 1
ATOM 759 C CA . PHE A 1 98 ? 7.976 -4.696 -14.924 1.00 97.69 98 PHE A CA 1
ATOM 760 C C . PHE A 1 98 ? 8.970 -5.743 -14.417 1.00 97.69 98 PHE A C 1
ATOM 762 O O . PHE A 1 98 ? 8.816 -6.920 -14.733 1.00 97.69 98 PHE A O 1
ATOM 769 N N . ILE A 1 99 ? 9.932 -5.349 -13.577 1.00 97.31 99 ILE A N 1
ATOM 770 C CA . ILE A 1 99 ? 10.949 -6.256 -13.024 1.00 97.31 99 ILE A CA 1
ATOM 771 C C . ILE A 1 99 ? 10.301 -7.360 -12.185 1.00 97.31 99 ILE A C 1
ATOM 773 O O . ILE A 1 99 ? 10.618 -8.531 -12.386 1.00 97.31 99 ILE A O 1
ATOM 777 N N . VAL A 1 100 ? 9.369 -7.022 -11.289 1.00 98.00 100 VAL A N 1
ATOM 778 C CA . VAL A 1 100 ? 8.646 -8.025 -10.486 1.00 98.00 100 VAL A CA 1
ATOM 779 C C . VAL A 1 100 ? 7.905 -9.006 -11.391 1.00 98.00 100 VAL A C 1
ATOM 781 O O . VAL A 1 100 ? 7.966 -10.212 -11.166 1.00 98.00 100 VAL A O 1
ATOM 784 N N . SER A 1 101 ? 7.270 -8.510 -12.453 1.00 95.94 101 SER A N 1
ATOM 785 C CA . SER A 1 101 ? 6.598 -9.362 -13.439 1.00 95.94 101 SER A CA 1
ATOM 786 C C . SER A 1 101 ? 7.584 -10.298 -14.139 1.00 95.94 101 SER A C 1
ATOM 788 O O . SER A 1 101 ? 7.280 -11.475 -14.285 1.00 95.94 101 SER A O 1
ATOM 790 N N . GLN A 1 102 ? 8.778 -9.825 -14.519 1.00 94.94 102 GLN A N 1
ATOM 791 C CA . GLN A 1 102 ? 9.806 -10.684 -15.124 1.00 94.94 102 GLN A CA 1
ATOM 792 C C . GLN A 1 102 ? 10.264 -11.788 -14.164 1.00 94.94 102 GLN A C 1
ATOM 794 O O . GLN A 1 102 ? 10.359 -12.948 -14.559 1.00 94.94 102 GLN A O 1
ATOM 799 N N . VAL A 1 103 ? 10.508 -11.442 -12.896 1.00 95.12 103 VAL A N 1
ATOM 800 C CA . VAL A 1 103 ? 10.918 -12.408 -11.866 1.00 95.12 103 VAL A CA 1
ATOM 801 C C . VAL A 1 103 ? 9.835 -13.465 -11.659 1.00 95.12 103 VAL A C 1
ATOM 803 O O . VAL A 1 103 ? 10.135 -14.657 -11.672 1.00 95.12 103 VAL A O 1
ATOM 806 N N . LEU A 1 104 ? 8.575 -13.048 -11.522 1.00 95.62 104 LEU A N 1
ATOM 807 C CA . LEU A 1 104 ? 7.453 -13.973 -11.368 1.00 95.62 104 LEU A CA 1
ATOM 808 C C . LEU A 1 104 ? 7.272 -14.859 -12.607 1.00 95.62 104 LEU A C 1
ATOM 810 O O . LEU A 1 104 ? 7.104 -16.066 -12.458 1.00 95.62 104 LEU A O 1
ATOM 814 N N . SER A 1 105 ? 7.367 -14.305 -13.817 1.00 93.56 105 SER A N 1
ATOM 815 C CA . SER A 1 105 ? 7.282 -15.082 -15.062 1.00 93.56 105 SER A CA 1
ATOM 816 C C . SER A 1 105 ? 8.381 -16.139 -15.165 1.00 93.56 105 SER A C 1
ATOM 818 O O . SER A 1 105 ? 8.100 -17.263 -15.582 1.00 93.56 105 SER A O 1
ATOM 820 N N . ALA A 1 106 ? 9.605 -15.810 -14.743 1.00 91.00 106 ALA A N 1
ATOM 821 C CA . ALA A 1 106 ? 10.711 -16.762 -14.686 1.00 91.00 106 ALA A CA 1
ATOM 822 C C . ALA A 1 106 ? 10.479 -17.853 -13.625 1.00 91.00 106 ALA A C 1
ATOM 824 O O . ALA A 1 106 ? 10.718 -19.028 -13.887 1.00 91.00 106 ALA A O 1
ATOM 825 N N . MET A 1 107 ? 9.965 -17.489 -12.444 1.00 93.75 107 MET A N 1
ATOM 826 C CA . MET A 1 107 ? 9.669 -18.443 -11.364 1.00 93.75 107 MET A CA 1
ATOM 827 C C . MET A 1 107 ? 8.534 -19.411 -11.712 1.00 93.75 107 MET A C 1
ATOM 829 O O . MET A 1 107 ? 8.609 -20.590 -11.375 1.00 93.75 107 MET A O 1
ATOM 833 N N . VAL A 1 108 ? 7.480 -18.923 -12.370 1.00 93.88 108 VAL A N 1
ATOM 834 C CA . VAL A 1 108 ? 6.328 -19.742 -12.788 1.00 93.88 108 VAL A CA 1
ATOM 835 C C . VAL A 1 108 ? 6.633 -20.517 -14.082 1.00 93.88 108 VAL A C 1
ATOM 837 O O . VAL A 1 108 ? 5.867 -21.395 -14.467 1.00 93.88 108 VAL A O 1
ATOM 840 N N . GLY A 1 109 ? 7.761 -20.240 -14.747 1.00 86.19 109 GLY A N 1
ATOM 841 C CA . GLY A 1 109 ? 8.169 -20.933 -15.973 1.00 86.19 109 GLY A CA 1
ATOM 842 C C . GLY A 1 109 ? 7.329 -20.564 -17.198 1.00 86.19 109 GLY A C 1
ATOM 843 O O . GLY A 1 109 ? 7.266 -21.329 -18.152 1.00 86.19 109 GLY A O 1
ATOM 844 N N . VAL A 1 110 ? 6.671 -19.400 -17.173 1.00 85.62 110 VAL A N 1
ATOM 845 C CA . VAL A 1 110 ? 5.903 -18.850 -18.310 1.00 85.62 110 VAL A CA 1
ATOM 846 C C . VAL A 1 110 ? 6.814 -18.018 -19.229 1.00 85.62 110 VAL A C 1
ATOM 848 O O . VAL A 1 110 ? 6.396 -17.549 -20.280 1.00 85.62 110 VAL A O 1
ATOM 851 N N . SER A 1 111 ? 8.078 -17.824 -18.845 1.00 81.62 111 SER A N 1
ATOM 852 C CA . SER A 1 111 ? 9.096 -17.203 -19.691 1.00 81.62 111 SER A CA 1
ATOM 853 C C . SER A 1 111 ? 9.549 -18.143 -20.813 1.00 81.62 111 SER A C 1
ATOM 855 O O . SER A 1 111 ? 9.927 -19.275 -20.525 1.00 81.62 111 SER A O 1
ATOM 857 N N . ASP A 1 112 ? 9.683 -17.636 -22.043 1.00 69.81 112 ASP A N 1
ATOM 858 C CA . ASP A 1 112 ? 10.283 -18.348 -23.196 1.00 69.81 112 ASP A CA 1
ATOM 859 C C . ASP A 1 112 ? 11.797 -18.637 -23.038 1.00 69.81 112 ASP A C 1
ATOM 861 O O . ASP A 1 112 ? 12.502 -18.979 -23.990 1.00 69.81 112 ASP A O 1
ATOM 865 N N . PHE A 1 113 ? 12.336 -18.476 -21.829 1.00 66.69 113 PHE A N 1
ATOM 866 C CA . PHE A 1 113 ? 13.742 -18.667 -21.520 1.00 66.69 113 PHE A CA 1
ATOM 867 C C . PHE A 1 113 ? 14.073 -20.164 -21.457 1.00 66.69 113 PHE A C 1
ATOM 869 O O . PHE A 1 113 ? 13.988 -20.804 -20.410 1.00 66.69 113 PHE A O 1
ATOM 876 N N . THR A 1 114 ? 14.448 -20.732 -22.602 1.00 64.25 114 THR A N 1
ATOM 877 C CA . THR A 1 114 ? 15.005 -22.086 -22.686 1.00 64.25 114 THR A CA 1
ATOM 878 C C . THR A 1 114 ? 16.469 -22.043 -22.253 1.00 64.25 114 THR A C 1
ATOM 880 O O . THR A 1 114 ? 17.304 -21.452 -22.936 1.00 64.25 114 THR A O 1
ATOM 883 N N . TYR A 1 115 ? 16.790 -22.664 -21.116 1.00 62.28 115 TYR A N 1
ATOM 884 C CA . TYR A 1 115 ? 18.177 -22.965 -20.761 1.00 62.28 115 TYR A CA 1
ATOM 885 C C . TYR A 1 115 ? 18.655 -24.096 -21.680 1.00 62.28 115 TYR A C 1
ATO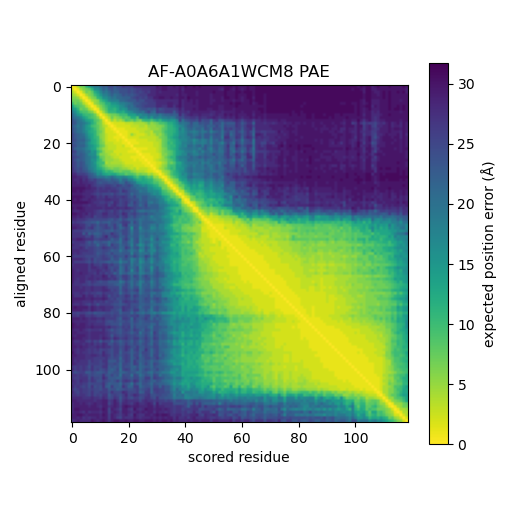M 887 O O . TYR A 1 115 ? 18.282 -25.252 -21.484 1.00 62.28 115 TYR A O 1
ATOM 895 N N . ASP A 1 116 ? 19.442 -23.762 -22.703 1.00 68.88 116 ASP A N 1
ATOM 896 C CA . ASP A 1 116 ? 20.135 -24.764 -23.510 1.00 68.88 116 ASP A CA 1
ATOM 897 C C . ASP A 1 116 ? 21.262 -25.362 -22.662 1.00 68.88 116 ASP A C 1
ATOM 899 O O . ASP A 1 116 ? 22.323 -24.762 -22.461 1.00 68.88 116 ASP A O 1
ATOM 903 N N . TYR A 1 117 ? 20.990 -26.521 -22.066 1.00 68.12 117 TYR A N 1
ATOM 904 C CA . TYR A 1 117 ? 22.025 -27.326 -21.443 1.00 68.12 117 TYR A CA 1
ATOM 905 C C . TYR A 1 117 ? 22.822 -27.970 -22.573 1.00 68.12 117 TYR A C 1
ATOM 907 O O . TYR A 1 117 ? 22.478 -29.059 -23.023 1.00 68.12 117 TYR A O 1
ATOM 915 N N . GLY A 1 118 ? 23.857 -27.272 -23.045 1.00 71.44 118 GLY A N 1
ATOM 916 C CA . GLY A 1 118 ? 24.805 -27.799 -24.022 1.00 71.44 118 GLY A CA 1
ATOM 917 C C . GLY A 1 118 ? 25.537 -29.019 -23.460 1.00 71.44 118 GLY A C 1
ATOM 918 O O . GLY A 1 118 ? 26.609 -28.877 -22.870 1.00 71.44 118 GLY A O 1
ATOM 919 N N . TYR A 1 119 ? 24.929 -30.192 -23.613 1.00 57.75 119 TYR A N 1
ATOM 920 C CA . TYR A 1 119 ? 25.524 -31.511 -23.417 1.00 57.75 119 TYR A CA 1
ATOM 921 C C . TYR A 1 119 ? 25.742 -32.175 -24.773 1.00 57.75 119 TYR A C 1
ATOM 923 O O . TYR A 1 119 ? 24.807 -32.141 -25.606 1.00 57.75 119 TYR A O 1
#

pLDDT: mean 79.28, std 18.17, range [38.72, 98.31]

Solvent-accessible surface area (backbone atoms only — not comparable to full-atom values): 7047 Å² total; per-residue (Å²): 136,79,85,82,84,84,79,71,87,74,69,64,57,57,56,52,49,50,50,50,50,53,49,50,50,50,50,54,64,62,68,59,62,72,72,60,52,55,51,69,34,98,86,13,80,47,46,61,54,49,50,53,48,50,55,52,50,51,52,47,51,50,53,53,49,50,51,51,52,49,63,67,46,47,63,57,57,56,39,51,72,39,72,67,50,26,51,51,53,51,50,51,52,51,48,50,53,49,51,52,49,53,53,50,31,56,75,73,62,74,46,91,75,74,80,80,77,91,120

InterPro domains:
  IPR008470 Uncharacterised protein family Ycf33 [PF05421] (50-109)

Secondary structure (DSSP, 8-state):
----------SHHHHHHHHHHHHHHHHHHHTS-STTTTTSSTT-HHHHHHHHHHHHHHHHHHHHHHHHHHHHHHHHHHHTTSHHHHHHHHHHHHHHHHHHHHHHHHHHT-S--------

Radius of gyration: 29.69 Å; Cα contacts (8 Å, |Δi|>4): 23; chains: 1; bounding box: 54×78×54 Å

Sequence (119 aa):
MEDFLQVYPNGYSRFVILGAVSFGLALFLIGLDDQKALALGPEGPLMEEFWENVRRYALYALTVSTGAIYTIFLPIFELLKNPISALLVLTILAGAIFIVSQVLSAMVGVSDFTYDYGY

Organism: NCBI:txid262757

Mean predicted aligned error: 16.7 Å